Protein AF-A0A3S4TNE1-F1 (afdb_monomer_lite)

Radius of gyration: 17.46 Å; chains: 1; bounding box: 44×31×52 Å

Organism: NCBI:txid2485123

pLDDT: mean 87.99, std 10.16, range [47.75, 98.38]

Sequence (178 aa):
MDLFHLFAGNEAMSATIAIMAFYAVATVTFGVFYMCGFLKDFQVLPTNAQKVGRIFAIIAGFTLFFSGMGKVIGLAPMEANFTQYNLLYLFKYTGVMEASIGLLVVYRHTYKLGVLFAIALCGGAIATHLPTTADGFAWAIPSGSVMAMLWISVFLYTPETFPKWLTENKWAKRITDF

Structure (mmCIF, N/CA/C/O backbone):
data_AF-A0A3S4TNE1-F1
#
_entry.id   AF-A0A3S4TNE1-F1
#
loop_
_atom_site.group_PDB
_atom_site.id
_atom_site.type_symbol
_atom_site.label_atom_id
_atom_site.label_alt_id
_atom_site.label_comp_id
_atom_site.label_asym_id
_atom_site.label_entity_id
_atom_site.label_seq_id
_atom_site.pdbx_PDB_ins_code
_atom_site.Cartn_x
_atom_site.Cartn_y
_atom_site.Cartn_z
_atom_site.occupancy
_atom_site.B_iso_or_equiv
_atom_site.auth_seq_id
_atom_site.auth_comp_id
_atom_site.auth_asym_id
_atom_site.auth_atom_id
_atom_site.pdbx_PDB_model_num
ATOM 1 N N . MET A 1 1 ? 7.079 18.794 -18.205 1.00 47.75 1 MET A N 1
ATOM 2 C CA . MET A 1 1 ? 8.326 18.387 -17.526 1.00 47.75 1 MET A CA 1
ATOM 3 C C . MET A 1 1 ? 8.031 17.091 -16.816 1.00 47.75 1 MET A C 1
ATOM 5 O O . MET A 1 1 ? 7.090 17.071 -16.033 1.00 47.75 1 MET A O 1
ATOM 9 N N . ASP A 1 2 ? 8.758 16.027 -17.141 1.00 61.59 2 ASP A N 1
ATOM 10 C CA . ASP A 1 2 ? 8.615 14.770 -16.418 1.00 61.59 2 ASP A CA 1
ATOM 11 C C . ASP A 1 2 ? 9.285 14.914 -15.042 1.00 61.59 2 ASP A C 1
ATOM 13 O O . ASP A 1 2 ? 10.455 15.296 -14.957 1.00 61.59 2 ASP A O 1
ATOM 17 N N . LEU A 1 3 ? 8.536 14.671 -13.966 1.00 58.16 3 LEU A N 1
ATOM 18 C CA . LEU A 1 3 ? 9.003 14.813 -12.581 1.00 58.16 3 LEU A CA 1
ATOM 19 C C . LEU A 1 3 ? 10.203 13.890 -12.305 1.00 58.16 3 LEU A C 1
ATOM 21 O O . LEU A 1 3 ? 11.066 14.209 -11.491 1.00 58.16 3 LEU A O 1
ATOM 25 N N . PHE A 1 4 ? 10.297 12.797 -13.064 1.00 57.91 4 PHE A N 1
ATOM 26 C CA . PHE A 1 4 ? 11.402 11.844 -13.047 1.00 57.91 4 PHE A CA 1
ATOM 27 C C . PHE A 1 4 ? 12.708 12.402 -13.639 1.00 57.91 4 PHE A C 1
ATOM 29 O O . PHE A 1 4 ? 13.795 12.015 -13.211 1.00 57.91 4 PHE A O 1
ATOM 36 N N . HIS A 1 5 ? 12.642 13.354 -14.575 1.00 63.31 5 HIS A N 1
ATOM 37 C CA . HIS A 1 5 ? 13.835 13.962 -15.178 1.00 63.31 5 HIS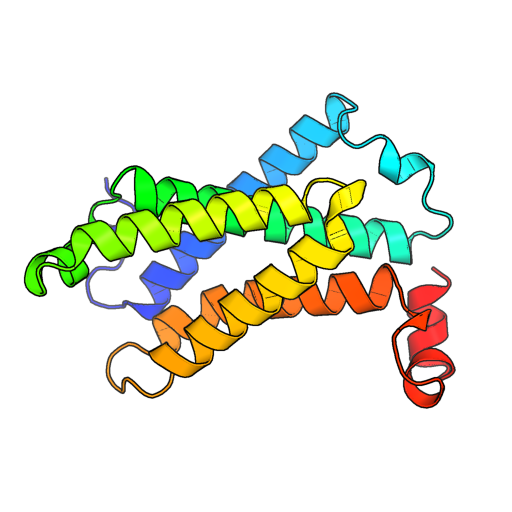 A CA 1
ATOM 38 C C . HIS A 1 5 ? 14.487 15.038 -14.302 1.00 63.31 5 HIS A C 1
ATOM 40 O O . HIS A 1 5 ? 15.668 15.324 -14.484 1.00 63.31 5 HIS A O 1
ATOM 46 N N . LEU A 1 6 ? 13.764 15.595 -13.322 1.00 59.44 6 LEU A N 1
ATOM 47 C CA . LEU A 1 6 ? 14.324 16.540 -12.343 1.00 59.44 6 LEU A CA 1
ATOM 48 C C . LEU A 1 6 ? 15.393 15.901 -11.438 1.00 59.44 6 LEU A C 1
ATOM 50 O O . LEU A 1 6 ? 16.185 16.619 -10.834 1.00 59.44 6 LEU A O 1
ATOM 54 N N . PHE A 1 7 ? 15.432 14.567 -11.366 1.00 64.25 7 PHE A N 1
ATOM 55 C CA . PHE A 1 7 ? 16.291 13.802 -10.458 1.00 64.25 7 PHE A CA 1
ATOM 56 C C . PHE A 1 7 ? 17.105 12.717 -11.169 1.00 64.25 7 PHE A C 1
ATOM 58 O O . PHE A 1 7 ? 17.515 11.731 -10.550 1.00 64.25 7 PHE A O 1
ATOM 65 N N . ALA A 1 8 ? 17.340 12.887 -12.473 1.00 61.09 8 ALA A N 1
ATOM 66 C CA . ALA A 1 8 ? 18.165 11.975 -13.254 1.00 61.09 8 ALA A CA 1
ATOM 67 C C . ALA A 1 8 ? 19.541 11.777 -12.579 1.00 61.09 8 ALA A C 1
ATOM 69 O O . ALA A 1 8 ? 20.244 12.745 -12.296 1.00 61.09 8 ALA A O 1
ATOM 70 N N . GLY A 1 9 ? 19.899 10.521 -12.289 1.00 71.50 9 GLY A N 1
ATOM 71 C CA . GLY A 1 9 ? 21.141 10.147 -11.595 1.00 71.50 9 GLY A CA 1
ATOM 72 C C . GLY A 1 9 ? 21.005 9.846 -10.095 1.00 71.50 9 GLY A C 1
ATOM 73 O O . GLY A 1 9 ? 21.986 9.427 -9.487 1.00 71.50 9 GLY A O 1
ATOM 74 N N . ASN A 1 10 ? 19.820 10.011 -9.489 1.00 81.75 10 ASN A N 1
ATOM 75 C CA . ASN A 1 10 ? 19.545 9.561 -8.117 1.00 81.75 10 ASN A CA 1
ATOM 76 C C . ASN A 1 10 ? 18.260 8.720 -8.061 1.00 81.75 10 ASN A C 1
ATOM 78 O O . ASN A 1 10 ? 17.161 9.229 -7.816 1.00 81.75 10 ASN A O 1
ATOM 82 N N . GLU A 1 11 ? 18.409 7.414 -8.288 1.00 76.25 11 GLU A N 1
ATOM 83 C CA . GLU A 1 11 ? 17.287 6.470 -8.352 1.00 76.25 11 GLU A CA 1
ATOM 84 C C . GLU A 1 11 ? 16.481 6.417 -7.054 1.00 76.25 11 GLU A C 1
ATOM 86 O O . GLU A 1 11 ? 15.252 6.369 -7.087 1.00 76.25 11 GLU A O 1
ATOM 91 N N . ALA A 1 12 ? 17.151 6.513 -5.903 1.00 77.00 12 ALA A N 1
ATOM 92 C CA . ALA A 1 12 ? 16.492 6.498 -4.602 1.00 77.00 12 ALA A CA 1
ATOM 93 C C . ALA A 1 12 ? 15.564 7.703 -4.414 1.00 77.00 12 ALA A C 1
ATOM 95 O O . ALA A 1 12 ? 14.428 7.551 -3.957 1.00 77.00 12 ALA A O 1
ATOM 96 N N . MET A 1 13 ? 16.013 8.899 -4.798 1.00 81.50 13 MET A N 1
ATOM 97 C CA . MET A 1 13 ? 15.188 10.105 -4.732 1.00 81.50 13 MET A CA 1
ATOM 98 C C . MET A 1 13 ? 14.028 10.044 -5.731 1.00 81.50 13 MET A C 1
ATOM 100 O O . MET A 1 13 ? 12.895 10.351 -5.365 1.00 81.50 13 MET A O 1
ATOM 104 N N . SER A 1 14 ? 14.284 9.579 -6.954 1.00 81.12 14 SER A N 1
ATOM 105 C CA . SER A 1 14 ? 13.260 9.380 -7.984 1.00 81.12 14 SER A CA 1
ATOM 106 C C . SER A 1 14 ? 12.151 8.421 -7.519 1.00 81.12 14 SER A C 1
ATOM 108 O O . SER A 1 14 ? 10.966 8.764 -7.542 1.00 81.12 14 SER A O 1
ATOM 110 N N . ALA A 1 15 ? 12.531 7.258 -6.980 1.00 78.94 15 ALA A N 1
ATOM 111 C CA . ALA A 1 15 ? 11.599 6.275 -6.433 1.00 78.94 15 ALA A CA 1
ATOM 112 C C . ALA A 1 15 ? 10.838 6.808 -5.207 1.00 78.94 15 ALA A C 1
ATOM 114 O O . ALA A 1 15 ? 9.629 6.595 -5.082 1.00 78.94 15 ALA A O 1
ATOM 115 N N . THR A 1 16 ? 11.518 7.555 -4.330 1.00 83.75 16 THR A N 1
ATOM 116 C CA . THR A 1 16 ? 10.894 8.204 -3.165 1.00 83.75 16 THR A CA 1
ATOM 117 C C . THR A 1 16 ? 9.832 9.215 -3.597 1.00 83.75 16 THR A C 1
ATOM 119 O O . THR A 1 16 ? 8.739 9.266 -3.040 1.00 83.75 16 THR A O 1
ATOM 122 N N . ILE A 1 17 ? 10.110 10.011 -4.622 1.00 85.75 17 ILE A N 1
ATOM 123 C CA . ILE A 1 17 ? 9.166 11.016 -5.115 1.00 85.75 17 ILE A CA 1
ATOM 124 C C . ILE A 1 17 ? 7.969 10.356 -5.796 1.00 85.75 17 ILE A C 1
ATOM 126 O O . ILE A 1 17 ? 6.834 10.779 -5.575 1.00 85.75 17 ILE A O 1
ATOM 130 N N . ALA A 1 18 ? 8.198 9.280 -6.550 1.00 84.44 18 ALA A N 1
ATOM 131 C CA . ALA A 1 18 ? 7.120 8.496 -7.140 1.00 84.44 18 ALA A CA 1
ATOM 132 C C . ALA A 1 18 ? 6.170 7.939 -6.071 1.00 84.44 18 ALA A C 1
ATOM 134 O O . ALA A 1 18 ? 4.954 8.103 -6.183 1.00 84.44 18 ALA A O 1
ATOM 135 N N . ILE A 1 19 ? 6.704 7.338 -5.000 1.00 85.94 19 ILE A N 1
ATOM 136 C CA . ILE A 1 19 ? 5.857 6.805 -3.924 1.00 85.94 19 ILE A CA 1
ATOM 137 C C . ILE A 1 19 ? 5.138 7.916 -3.155 1.00 85.94 19 ILE A C 1
ATOM 139 O O . ILE A 1 19 ? 3.966 7.756 -2.822 1.00 85.94 19 ILE A O 1
ATOM 143 N N . MET A 1 20 ? 5.776 9.072 -2.947 1.00 89.94 20 MET A N 1
ATOM 144 C CA . MET A 1 20 ? 5.117 10.243 -2.358 1.00 89.94 20 MET A CA 1
ATOM 145 C C . MET A 1 20 ? 3.961 10.747 -3.229 1.00 89.94 20 MET A C 1
ATOM 147 O O . MET A 1 20 ? 2.897 11.072 -2.700 1.00 89.94 20 MET A O 1
ATOM 151 N N . ALA A 1 21 ? 4.126 10.759 -4.555 1.00 89.31 21 ALA A N 1
ATOM 152 C CA . ALA A 1 21 ? 3.048 11.097 -5.478 1.00 89.31 21 ALA A CA 1
ATOM 153 C C . ALA A 1 21 ? 1.891 10.092 -5.371 1.00 89.31 21 ALA A C 1
ATOM 155 O O . ALA A 1 21 ? 0.733 10.502 -5.264 1.00 89.31 21 ALA A O 1
ATOM 156 N N . PHE A 1 22 ? 2.182 8.788 -5.305 1.00 89.69 22 PHE A N 1
ATOM 157 C CA . PHE A 1 22 ? 1.146 7.778 -5.084 1.00 89.69 22 PHE A CA 1
ATOM 158 C C . PHE A 1 22 ? 0.452 7.938 -3.728 1.00 89.69 22 PHE A C 1
ATOM 160 O O . PHE A 1 22 ? -0.772 7.847 -3.682 1.00 89.69 22 PHE A O 1
ATOM 167 N N . TYR A 1 23 ? 1.174 8.248 -2.646 1.00 93.19 23 TYR A N 1
ATOM 168 C CA . TYR A 1 23 ? 0.562 8.528 -1.343 1.00 93.19 23 TYR A CA 1
ATOM 169 C C . TYR A 1 23 ? -0.337 9.761 -1.365 1.00 93.19 23 TYR A C 1
ATOM 171 O O . TYR A 1 23 ? -1.425 9.733 -0.783 1.00 93.19 23 TYR A O 1
ATOM 179 N N . ALA A 1 24 ? 0.077 10.825 -2.050 1.00 93.81 24 ALA A N 1
ATOM 180 C CA . ALA A 1 24 ? -0.740 12.020 -2.207 1.00 93.81 24 ALA A CA 1
ATOM 181 C C . ALA A 1 24 ? -2.044 11.695 -2.952 1.00 93.81 24 ALA A C 1
ATOM 183 O O . ALA A 1 24 ? -3.132 11.991 -2.453 1.00 93.81 24 ALA A O 1
ATOM 184 N N . VAL A 1 25 ? -1.951 11.002 -4.092 1.00 93.50 25 VAL A N 1
ATOM 185 C CA . VAL A 1 25 ? -3.124 10.575 -4.874 1.00 93.50 25 VAL A CA 1
ATOM 186 C C . VAL A 1 25 ? -4.009 9.616 -4.070 1.00 93.50 25 VAL A C 1
ATOM 188 O O . VAL A 1 25 ? -5.229 9.785 -4.052 1.00 93.50 25 VAL A O 1
ATOM 191 N N . ALA A 1 26 ? -3.425 8.657 -3.349 1.00 94.50 26 ALA A N 1
ATOM 192 C CA . ALA A 1 26 ? -4.146 7.728 -2.481 1.00 94.50 26 ALA A CA 1
ATOM 193 C C . ALA A 1 26 ? -4.903 8.452 -1.358 1.00 94.50 26 ALA A C 1
ATOM 195 O O . ALA A 1 26 ? -6.059 8.131 -1.089 1.00 94.50 26 ALA A O 1
ATOM 196 N N . THR A 1 27 ? -4.286 9.464 -0.746 1.00 94.25 27 THR A N 1
ATOM 197 C CA . THR A 1 27 ? -4.892 10.265 0.330 1.00 94.25 27 THR A CA 1
ATOM 198 C C . THR A 1 27 ? -6.057 11.106 -0.188 1.00 94.25 27 THR A C 1
ATOM 200 O O . THR A 1 27 ? -7.129 11.120 0.419 1.00 94.25 27 THR A O 1
ATOM 203 N N . VAL A 1 28 ? -5.884 11.763 -1.339 1.00 95.88 28 VAL A N 1
ATOM 204 C CA . VAL A 1 28 ? -6.961 12.523 -1.994 1.00 95.88 28 VAL A CA 1
ATOM 205 C C . VAL A 1 28 ? -8.109 11.593 -2.385 1.00 95.88 28 VAL A C 1
ATOM 207 O O . VAL A 1 28 ? -9.267 11.890 -2.093 1.00 95.88 28 VAL A O 1
ATOM 210 N N . THR A 1 29 ? -7.798 10.437 -2.977 1.00 94.62 29 THR A N 1
ATOM 211 C CA . THR A 1 29 ? -8.794 9.429 -3.371 1.00 94.62 29 THR A CA 1
ATOM 212 C C . THR A 1 29 ? -9.566 8.915 -2.159 1.00 94.62 29 THR A C 1
ATOM 214 O O . THR A 1 29 ? -10.794 8.865 -2.195 1.00 94.62 29 THR A O 1
ATOM 217 N N . PHE A 1 30 ? -8.873 8.611 -1.057 1.00 93.81 30 PHE A N 1
ATOM 218 C CA . PHE A 1 30 ? -9.503 8.271 0.217 1.00 93.81 30 PHE A CA 1
ATOM 219 C C . PHE A 1 30 ? -10.466 9.371 0.682 1.00 93.81 30 PHE A C 1
ATOM 221 O O . PHE A 1 30 ? -11.617 9.065 0.991 1.00 93.81 30 PHE A O 1
ATOM 228 N N . GLY A 1 31 ? -10.037 10.637 0.679 1.00 92.69 31 GLY A N 1
ATOM 229 C CA . GLY A 1 31 ? -10.879 11.771 1.069 1.00 92.69 31 GLY A CA 1
ATOM 230 C C . GLY A 1 31 ? -12.145 11.889 0.217 1.00 92.69 31 GLY A C 1
ATOM 231 O O . GLY A 1 31 ? -13.240 12.032 0.759 1.00 92.69 31 GLY A O 1
ATOM 232 N N . VAL A 1 32 ? -12.022 11.746 -1.105 1.00 94.88 32 VAL A N 1
ATOM 233 C CA . VAL A 1 32 ? -13.169 11.744 -2.031 1.00 94.88 32 VAL A CA 1
ATOM 234 C C . VAL A 1 32 ? -14.111 10.577 -1.733 1.00 94.88 32 VAL A C 1
ATOM 236 O O . VAL A 1 32 ? -15.312 10.779 -1.574 1.00 94.88 32 VAL A O 1
ATOM 239 N N . PHE A 1 33 ? -13.582 9.362 -1.589 1.00 93.75 33 PHE A N 1
ATOM 240 C CA . PHE A 1 33 ? -14.389 8.169 -1.320 1.00 93.75 33 PHE A CA 1
ATOM 241 C C . PHE A 1 33 ? -15.099 8.254 0.035 1.00 93.75 33 PHE A C 1
ATOM 243 O O . PHE A 1 33 ? -16.247 7.818 0.165 1.00 93.75 33 PHE A O 1
ATOM 250 N N . TYR A 1 34 ? -14.434 8.844 1.028 1.00 91.94 34 TYR A N 1
ATOM 251 C CA . TYR A 1 34 ? -15.006 9.126 2.335 1.00 91.94 34 TYR A CA 1
ATOM 252 C C . TYR A 1 34 ? -16.164 10.129 2.232 1.00 91.94 34 TYR A C 1
ATOM 254 O O . TYR A 1 34 ? -17.265 9.825 2.691 1.00 91.94 34 TYR A O 1
ATOM 262 N N . MET A 1 35 ? -15.961 11.272 1.563 1.00 92.94 35 MET A N 1
ATOM 263 C CA . MET A 1 35 ? -17.005 12.291 1.361 1.00 92.94 35 MET A CA 1
ATOM 264 C C . MET A 1 35 ? -18.209 11.759 0.571 1.00 92.94 35 MET A C 1
ATOM 266 O O . MET A 1 35 ? -19.348 12.098 0.879 1.00 92.94 35 MET A O 1
ATOM 270 N N . CYS A 1 36 ? -17.976 10.886 -0.409 1.00 94.25 36 CYS A N 1
ATOM 271 C CA . CYS A 1 36 ? -19.035 10.244 -1.188 1.00 94.25 36 CYS A CA 1
ATOM 272 C C . CYS A 1 36 ? -19.745 9.095 -0.444 1.00 94.25 36 CYS A C 1
ATOM 274 O O . CYS A 1 36 ? -20.677 8.500 -0.984 1.00 94.25 36 CYS A O 1
ATOM 276 N N . GLY A 1 37 ? -19.321 8.746 0.775 1.00 90.12 37 GLY A N 1
ATOM 277 C CA . GLY A 1 37 ? -19.948 7.684 1.561 1.00 90.12 37 GLY A CA 1
ATOM 278 C C . GLY A 1 37 ? -19.698 6.272 1.020 1.00 90.12 37 GLY A C 1
ATOM 279 O O . GLY A 1 37 ? -20.483 5.367 1.307 1.00 90.12 37 GLY A O 1
ATOM 280 N N . PHE A 1 38 ? -18.619 6.052 0.262 1.00 89.19 38 PHE A N 1
ATOM 281 C CA . PHE A 1 38 ? -18.193 4.701 -0.133 1.00 89.19 38 PHE A CA 1
ATOM 282 C C . PHE A 1 38 ? -17.551 3.932 1.030 1.00 89.19 38 PHE A C 1
ATOM 284 O O . PHE A 1 38 ? -17.515 2.704 1.016 1.00 89.19 38 PHE A O 1
ATOM 291 N N . LEU A 1 39 ? -17.097 4.646 2.063 1.00 90.38 39 LEU A N 1
ATOM 292 C CA . LEU A 1 39 ? -16.402 4.103 3.232 1.00 90.38 39 LEU A CA 1
ATOM 293 C C . LEU A 1 39 ? -17.300 4.106 4.485 1.00 90.38 39 LEU A C 1
ATOM 295 O O . LEU A 1 39 ? -16.915 4.551 5.564 1.00 90.38 39 LEU A O 1
ATOM 299 N N . LYS A 1 40 ? -18.547 3.629 4.346 1.00 88.56 40 LYS A N 1
ATOM 300 C CA . LYS A 1 40 ? -19.511 3.530 5.467 1.00 8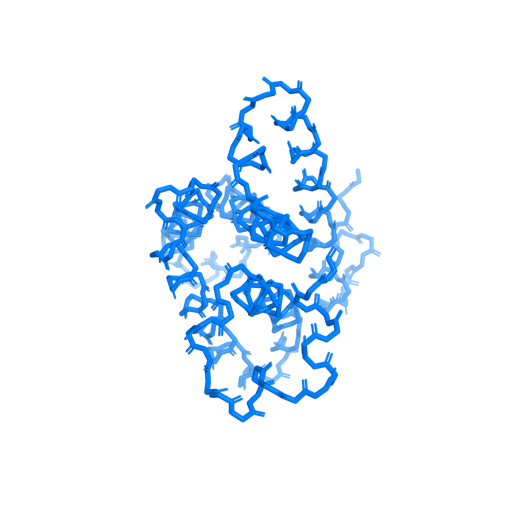8.56 40 LYS A CA 1
ATOM 301 C C . LYS A 1 40 ? -19.068 2.561 6.563 1.00 88.56 40 LYS A C 1
ATOM 303 O O . LYS A 1 40 ? -19.568 2.636 7.681 1.00 88.56 40 LYS A O 1
ATOM 308 N N . ASP A 1 41 ? -18.124 1.669 6.268 1.00 88.50 41 ASP A N 1
ATOM 309 C CA . ASP A 1 41 ? -17.541 0.750 7.244 1.00 88.50 41 ASP A CA 1
ATOM 310 C C . ASP A 1 41 ? -16.888 1.479 8.425 1.00 88.50 41 ASP A C 1
ATOM 312 O O . ASP A 1 41 ? -16.929 0.959 9.536 1.00 88.50 41 ASP A O 1
ATOM 316 N N . PHE A 1 42 ? -16.405 2.711 8.235 1.00 88.12 42 PHE A N 1
ATOM 317 C CA . PHE A 1 42 ? -15.857 3.544 9.312 1.00 88.12 42 PHE A CA 1
ATOM 318 C C . PHE A 1 42 ? -16.831 3.837 10.451 1.00 88.12 42 PHE A C 1
ATOM 320 O O . PHE A 1 42 ? -16.402 3.990 11.595 1.00 88.12 42 PHE A O 1
ATOM 327 N N . GLN A 1 43 ? -18.129 3.921 10.152 1.00 87.25 43 GLN A N 1
ATOM 328 C CA . GLN A 1 43 ? -19.158 4.204 11.155 1.00 87.25 43 GLN A CA 1
ATOM 329 C C . GLN A 1 43 ? -19.423 3.000 12.064 1.00 87.25 43 GLN A C 1
ATOM 331 O O . GLN A 1 43 ? -19.946 3.164 13.160 1.00 87.25 43 GLN A O 1
ATOM 336 N N . VAL A 1 44 ? -19.057 1.798 11.610 1.00 91.69 44 VAL A N 1
ATOM 337 C CA . VAL A 1 44 ? -19.294 0.537 12.324 1.00 91.69 44 VAL A CA 1
ATOM 338 C C . VAL A 1 44 ? -18.105 0.165 13.220 1.00 91.69 44 VAL A C 1
ATOM 340 O O . VAL A 1 44 ? -18.231 -0.708 14.073 1.00 91.69 44 VAL A O 1
ATOM 343 N N . LEU A 1 45 ? -16.948 0.817 13.052 1.00 92.38 45 LEU A N 1
ATOM 344 C CA . LEU A 1 45 ? -15.746 0.502 13.824 1.00 92.38 45 LEU A CA 1
ATOM 345 C C . LEU A 1 45 ? -15.846 1.049 15.262 1.00 92.38 45 LEU A C 1
ATOM 347 O O . LEU A 1 45 ? -16.000 2.265 15.426 1.00 92.38 45 LEU A O 1
ATOM 351 N N . PRO A 1 46 ? -15.735 0.190 16.297 1.00 90.62 46 PRO A N 1
ATOM 352 C CA . PRO A 1 46 ? -15.943 0.571 17.694 1.00 90.62 46 PRO A CA 1
ATOM 353 C C . PRO A 1 46 ? -14.906 1.548 18.260 1.00 90.62 46 PRO A C 1
ATOM 355 O O . PRO A 1 46 ? -15.276 2.383 19.081 1.00 90.62 46 PRO A O 1
ATOM 358 N N . THR A 1 47 ? -13.634 1.472 17.851 1.00 93.19 47 THR A N 1
ATOM 359 C CA . THR A 1 47 ? -12.549 2.295 18.429 1.00 93.19 47 THR A CA 1
ATOM 360 C C . THR A 1 47 ? -11.912 3.228 17.401 1.00 93.19 47 THR A C 1
ATOM 362 O O . THR A 1 47 ? -11.979 2.980 16.189 1.00 93.19 47 THR A O 1
ATOM 365 N N . ASN A 1 48 ? -11.281 4.320 17.853 1.00 92.56 48 ASN A N 1
ATOM 366 C CA . ASN A 1 48 ? -10.569 5.211 16.935 1.00 92.56 48 ASN A CA 1
ATOM 367 C C . ASN A 1 48 ? -9.281 4.558 16.437 1.00 92.56 48 ASN A C 1
ATOM 369 O O . ASN A 1 48 ? -8.945 4.736 15.267 1.00 92.56 48 ASN A O 1
ATOM 373 N N . ALA A 1 49 ? -8.630 3.730 17.258 1.00 92.88 49 ALA A N 1
ATOM 374 C CA . ALA A 1 49 ? -7.530 2.875 16.821 1.00 92.88 49 ALA A CA 1
ATOM 375 C C . ALA A 1 49 ? -7.902 2.050 15.576 1.00 92.88 49 ALA A C 1
ATOM 377 O O . ALA A 1 49 ? -7.214 2.133 14.557 1.00 92.88 49 ALA A O 1
ATOM 378 N N . GLN A 1 50 ? -9.037 1.344 15.593 1.00 93.81 50 GLN A N 1
ATOM 379 C CA . GLN A 1 50 ? -9.481 0.565 14.433 1.00 93.81 50 GLN A CA 1
ATOM 380 C C . GLN A 1 50 ? -9.770 1.443 13.214 1.00 93.81 50 GLN A C 1
ATOM 382 O O . GLN A 1 50 ? -9.424 1.064 12.093 1.00 93.81 50 GLN A O 1
ATOM 387 N N . LYS A 1 51 ? -10.347 2.637 13.403 1.00 94.56 51 LYS A N 1
ATOM 388 C CA . LYS A 1 51 ? -10.534 3.601 12.305 1.00 94.56 51 LYS A CA 1
ATOM 389 C C . LYS A 1 51 ? -9.194 4.008 11.708 1.00 94.56 51 LYS A C 1
ATOM 391 O O . LYS A 1 51 ? -9.029 3.915 10.498 1.00 94.56 51 LYS A O 1
ATOM 396 N N . VAL A 1 52 ? -8.221 4.390 12.532 1.00 94.88 52 VAL A N 1
ATOM 397 C CA . VAL A 1 52 ? -6.871 4.756 12.079 1.00 94.88 52 VAL A CA 1
ATOM 398 C C . VAL A 1 52 ? -6.213 3.588 11.343 1.00 94.88 52 VAL A C 1
ATOM 400 O O . VAL A 1 52 ? -5.724 3.768 10.227 1.00 94.88 52 VAL A O 1
ATOM 403 N N . GLY A 1 53 ? -6.284 2.374 11.895 1.00 95.38 53 GLY A N 1
ATOM 404 C CA . GLY A 1 53 ? -5.809 1.162 11.229 1.00 95.38 53 GLY A CA 1
ATOM 405 C C . GLY A 1 53 ? -6.455 0.961 9.859 1.00 95.38 53 GLY A C 1
ATOM 406 O O . GLY A 1 53 ? -5.769 0.647 8.882 1.00 95.38 53 GLY A O 1
ATOM 407 N N . ARG A 1 54 ? -7.760 1.220 9.742 1.00 95.50 54 ARG A N 1
ATOM 408 C CA . ARG A 1 54 ? -8.482 1.147 8.470 1.00 95.50 54 ARG A CA 1
ATOM 409 C C . ARG A 1 54 ? -8.032 2.213 7.467 1.00 95.50 54 ARG A C 1
ATOM 411 O O . ARG A 1 54 ? -7.887 1.886 6.290 1.00 95.50 54 ARG A O 1
ATOM 418 N N . ILE A 1 55 ? -7.762 3.443 7.914 1.00 95.75 55 ILE A N 1
ATOM 419 C CA . ILE A 1 55 ? -7.211 4.521 7.068 1.00 95.75 55 ILE A CA 1
ATOM 420 C C . ILE A 1 55 ? -5.868 4.089 6.484 1.00 95.75 55 ILE A C 1
ATOM 422 O O . ILE A 1 55 ? -5.692 4.147 5.269 1.00 95.75 55 ILE A O 1
ATOM 426 N N . PHE A 1 56 ? -4.950 3.595 7.322 1.00 96.62 56 PHE A N 1
ATOM 427 C CA . PHE A 1 56 ? -3.638 3.130 6.865 1.00 96.62 56 PHE A CA 1
ATOM 428 C C . PHE A 1 56 ? -3.750 2.050 5.790 1.00 96.62 56 PHE A C 1
ATOM 430 O O . PHE A 1 56 ? -3.057 2.126 4.776 1.00 96.62 56 PHE A O 1
ATOM 437 N N . ALA A 1 57 ? -4.658 1.088 5.966 1.00 96.50 57 ALA A N 1
ATOM 438 C CA . ALA A 1 57 ? -4.907 0.071 4.952 1.00 96.50 57 ALA A CA 1
ATOM 439 C C . ALA A 1 57 ? -5.452 0.637 3.651 1.00 96.50 57 ALA A C 1
ATOM 441 O O . ALA A 1 57 ? -4.988 0.240 2.590 1.00 96.50 57 ALA A O 1
ATOM 442 N N . ILE A 1 58 ? -6.427 1.542 3.707 1.00 96.31 58 ILE A N 1
ATOM 443 C CA . ILE A 1 58 ? -7.019 2.098 2.488 1.00 96.31 58 ILE A CA 1
ATOM 444 C C . ILE A 1 58 ? -5.993 2.934 1.727 1.00 96.31 58 ILE A C 1
ATOM 446 O O . ILE A 1 58 ? -5.894 2.791 0.511 1.00 96.31 58 ILE A O 1
ATOM 450 N N . ILE A 1 59 ? -5.189 3.744 2.423 1.00 96.62 59 ILE A N 1
ATOM 451 C CA . ILE A 1 59 ? -4.110 4.502 1.780 1.00 96.62 59 ILE A CA 1
ATOM 452 C C . ILE A 1 59 ? -3.093 3.535 1.163 1.00 96.62 59 ILE A C 1
ATOM 454 O O . ILE A 1 59 ? -2.783 3.672 -0.014 1.00 96.62 59 ILE A O 1
ATOM 458 N N . ALA A 1 60 ? -2.630 2.518 1.898 1.00 97.12 60 ALA A N 1
ATOM 459 C CA . ALA A 1 60 ? -1.708 1.513 1.360 1.00 97.12 60 ALA A CA 1
ATOM 460 C C . ALA A 1 60 ? -2.300 0.756 0.154 1.00 97.12 60 ALA A C 1
ATOM 462 O O . ALA A 1 60 ? -1.617 0.551 -0.848 1.00 97.12 60 ALA A O 1
ATOM 463 N N . GLY A 1 61 ? -3.580 0.383 0.222 1.00 97.62 61 GLY A N 1
ATOM 464 C CA . GLY A 1 61 ? -4.302 -0.299 -0.848 1.00 97.62 61 GLY A CA 1
ATOM 465 C C . GLY A 1 61 ? -4.451 0.564 -2.099 1.00 97.62 61 GLY A C 1
ATOM 466 O O . GLY A 1 61 ? -4.188 0.085 -3.199 1.00 97.62 61 GLY A O 1
ATOM 467 N N . PHE A 1 62 ? -4.785 1.850 -1.952 1.00 97.56 62 PHE A N 1
ATOM 468 C CA . PHE A 1 62 ? -4.800 2.783 -3.079 1.00 97.56 62 PHE A CA 1
ATOM 469 C C . PHE A 1 62 ? -3.400 3.051 -3.633 1.00 97.56 62 PHE A C 1
ATOM 471 O O . PHE A 1 62 ? -3.245 3.118 -4.848 1.00 97.56 62 PHE A O 1
ATOM 478 N N . THR A 1 63 ? -2.371 3.143 -2.789 1.00 96.50 63 THR A N 1
ATOM 479 C CA . THR A 1 63 ? -0.980 3.260 -3.250 1.00 96.50 63 THR A CA 1
ATOM 480 C C . THR A 1 63 ? -0.582 2.064 -4.115 1.00 96.50 63 THR A C 1
ATOM 482 O O . THR A 1 63 ? -0.049 2.260 -5.206 1.00 96.50 63 THR A O 1
ATOM 485 N N . LEU A 1 64 ? -0.893 0.835 -3.682 1.00 96.75 64 LEU A N 1
ATOM 486 C CA . LEU A 1 64 ? -0.681 -0.374 -4.489 1.00 96.75 64 LEU A CA 1
ATOM 487 C C . LEU A 1 64 ? -1.507 -0.347 -5.776 1.00 96.75 64 LEU A C 1
ATOM 489 O O . LEU A 1 64 ? -0.991 -0.683 -6.839 1.00 96.75 64 LEU A O 1
ATOM 493 N N . PHE A 1 65 ? -2.761 0.104 -5.696 1.00 97.31 65 PHE A N 1
ATOM 494 C CA . PHE A 1 65 ? -3.630 0.233 -6.858 1.00 97.31 65 PHE A CA 1
ATOM 495 C C . PHE A 1 65 ? -3.039 1.162 -7.920 1.00 97.31 65 PHE A C 1
ATOM 497 O O . PHE A 1 65 ? -2.866 0.755 -9.068 1.00 97.31 65 PHE A O 1
ATOM 504 N N . PHE A 1 66 ? -2.675 2.387 -7.543 1.00 95.38 66 PHE A N 1
ATOM 505 C CA . PHE A 1 66 ? -2.118 3.365 -8.475 1.00 95.38 66 PHE A CA 1
ATOM 506 C C . PHE A 1 66 ? -0.722 2.979 -8.975 1.00 95.38 66 PHE A C 1
ATOM 508 O O . PHE A 1 66 ? -0.445 3.168 -10.160 1.00 95.38 66 PHE A O 1
ATOM 515 N N . SER A 1 67 ? 0.118 2.374 -8.126 1.00 93.00 67 SER A N 1
ATOM 516 C CA . SER A 1 67 ? 1.390 1.773 -8.552 1.00 93.00 67 SER A CA 1
ATOM 517 C C . SER A 1 67 ? 1.159 0.719 -9.637 1.00 93.00 67 SER A C 1
ATOM 519 O O . SER A 1 67 ? 1.744 0.812 -10.717 1.00 93.00 67 SER A O 1
ATOM 521 N N . GLY A 1 68 ? 0.260 -0.239 -9.390 1.00 94.56 68 GLY A N 1
ATOM 522 C CA . GLY A 1 68 ? -0.061 -1.305 -10.333 1.00 94.56 68 GLY A CA 1
ATOM 523 C C . GLY A 1 68 ? -0.614 -0.770 -11.653 1.00 94.56 68 GLY A C 1
ATOM 524 O O . GLY A 1 68 ? -0.144 -1.154 -12.724 1.00 94.56 68 GLY A O 1
ATOM 525 N N . MET A 1 69 ? -1.537 0.195 -11.594 1.00 94.81 69 MET A N 1
ATOM 526 C CA . MET A 1 69 ? -2.068 0.875 -12.783 1.00 94.81 69 MET A CA 1
ATOM 527 C C . MET A 1 69 ? -0.970 1.587 -13.585 1.00 94.81 69 MET A C 1
ATOM 529 O O . MET A 1 69 ? -0.970 1.507 -14.813 1.00 94.81 69 MET A O 1
ATOM 533 N N . GLY A 1 70 ? -0.000 2.220 -12.917 1.00 90.94 70 GLY A N 1
ATOM 534 C CA . GLY A 1 70 ? 1.162 2.827 -13.571 1.00 90.94 70 GLY A CA 1
ATOM 535 C C . GLY A 1 70 ? 2.000 1.816 -14.362 1.00 90.94 70 GLY A C 1
ATOM 536 O O . GLY A 1 70 ? 2.424 2.112 -15.482 1.00 90.94 70 GLY A O 1
ATOM 537 N N . LYS A 1 71 ? 2.171 0.596 -13.831 1.00 90.81 71 LYS A N 1
ATOM 538 C CA . LYS A 1 71 ? 2.857 -0.505 -14.531 1.00 90.81 71 LYS A CA 1
ATOM 539 C C . LYS A 1 71 ? 2.065 -1.019 -15.736 1.00 90.81 71 LYS A C 1
ATOM 541 O O . LYS A 1 71 ? 2.645 -1.305 -16.778 1.00 90.81 71 LYS A O 1
ATOM 546 N N . VAL A 1 72 ? 0.740 -1.118 -15.612 1.00 93.81 72 VAL A N 1
ATOM 547 C CA . VAL A 1 72 ? -0.143 -1.598 -16.692 1.00 93.81 72 VAL A CA 1
ATOM 548 C C . VAL A 1 72 ? -0.187 -0.618 -17.866 1.00 93.81 72 VAL A C 1
ATOM 550 O O . VAL A 1 72 ? -0.147 -1.046 -19.021 1.00 93.81 72 VAL A O 1
ATOM 553 N N . ILE A 1 73 ? -0.257 0.684 -17.571 1.00 92.00 73 ILE A N 1
ATOM 554 C CA . ILE A 1 73 ? -0.288 1.755 -18.580 1.00 92.00 73 ILE A CA 1
ATOM 555 C C . ILE A 1 73 ? 1.080 1.930 -19.249 1.00 92.00 73 ILE A C 1
ATOM 557 O O . ILE A 1 73 ? 1.136 2.357 -20.399 1.00 92.00 73 ILE A O 1
ATOM 561 N N . GLY A 1 74 ? 2.160 1.565 -18.557 1.00 84.62 74 GLY A N 1
ATOM 562 C CA . GLY A 1 74 ? 3.505 1.628 -19.108 1.00 84.62 74 GLY A CA 1
ATOM 563 C C . GLY A 1 74 ? 4.189 2.968 -18.885 1.00 84.62 74 GLY A C 1
ATOM 564 O O . GLY A 1 74 ? 4.686 3.590 -19.820 1.00 84.62 74 GLY A O 1
ATOM 565 N N . LEU A 1 75 ? 4.192 3.463 -17.644 1.00 80.81 75 LEU A N 1
ATOM 566 C CA . LEU A 1 75 ? 4.909 4.700 -17.336 1.00 80.81 75 LEU A CA 1
ATOM 567 C C . LEU A 1 75 ? 6.415 4.538 -17.625 1.00 80.81 75 LEU A C 1
ATOM 569 O O . LEU A 1 75 ? 7.089 3.667 -17.071 1.00 80.81 75 LEU A O 1
ATOM 573 N N . ALA A 1 76 ? 6.924 5.422 -18.488 1.00 64.62 76 ALA A N 1
ATOM 574 C CA . ALA A 1 76 ? 8.226 5.345 -19.153 1.00 64.62 76 ALA A CA 1
ATOM 575 C C . ALA A 1 76 ? 9.451 5.001 -18.274 1.00 64.62 76 ALA A C 1
ATOM 577 O O . ALA A 1 76 ? 10.252 4.173 -18.716 1.00 64.62 76 ALA A O 1
ATOM 578 N N . PRO A 1 77 ? 9.643 5.544 -17.049 1.00 66.75 77 PRO A N 1
ATOM 579 C CA . PRO A 1 77 ? 10.825 5.197 -16.254 1.00 66.75 77 PRO A CA 1
ATOM 580 C C . PRO A 1 77 ? 10.807 3.747 -15.754 1.00 66.75 77 PRO A C 1
ATOM 582 O O . PRO A 1 77 ? 11.865 3.180 -15.500 1.00 66.75 77 PRO A O 1
ATOM 585 N N . MET A 1 78 ? 9.632 3.124 -15.627 1.00 67.50 78 MET A N 1
ATOM 586 C CA . MET A 1 78 ? 9.538 1.745 -15.151 1.00 67.50 78 MET A CA 1
ATOM 587 C C . MET A 1 78 ? 9.650 0.716 -16.283 1.00 67.50 78 MET A C 1
ATOM 589 O O . MET A 1 78 ? 10.142 -0.385 -16.054 1.00 67.50 78 MET A O 1
ATOM 593 N N . GLU A 1 79 ? 9.234 1.056 -17.507 1.00 78.69 79 GLU A N 1
ATOM 594 C CA . GLU A 1 79 ? 9.307 0.131 -18.647 1.00 78.69 79 GLU A CA 1
ATOM 595 C C . GLU A 1 79 ? 10.722 -0.026 -19.214 1.00 78.69 79 GLU A C 1
ATOM 597 O O . GLU A 1 79 ? 11.043 -1.088 -19.755 1.00 78.69 79 GLU A O 1
ATOM 602 N N . ALA A 1 80 ? 11.574 0.999 -19.096 1.00 75.88 80 ALA A N 1
ATOM 603 C CA . ALA A 1 80 ? 12.884 1.031 -19.750 1.00 75.88 80 ALA A CA 1
ATOM 604 C C . ALA A 1 80 ? 13.762 -0.181 -19.383 1.00 75.88 80 ALA A C 1
ATOM 606 O O . ALA A 1 80 ? 14.287 -0.853 -20.272 1.00 75.88 80 ALA A O 1
ATOM 607 N N . ASN A 1 81 ? 13.839 -0.524 -18.094 1.00 72.69 81 ASN A N 1
ATOM 608 C CA . ASN A 1 81 ? 14.641 -1.653 -17.616 1.00 72.69 81 ASN A CA 1
ATOM 609 C C . ASN A 1 81 ? 14.046 -3.002 -18.051 1.00 72.69 81 ASN A C 1
ATOM 611 O O . ASN A 1 81 ? 14.763 -3.879 -18.518 1.00 72.69 81 ASN A O 1
ATOM 615 N N . PHE A 1 82 ? 12.722 -3.172 -17.987 1.00 80.62 82 PHE A N 1
ATOM 616 C CA . PHE A 1 82 ? 12.068 -4.430 -18.380 1.00 80.62 82 PHE A CA 1
ATOM 617 C C . PHE A 1 82 ? 12.060 -4.660 -19.895 1.00 80.62 82 PHE A C 1
ATOM 619 O O . PHE A 1 82 ? 12.046 -5.809 -20.346 1.00 80.62 82 PHE A O 1
ATOM 626 N N . THR A 1 83 ? 12.103 -3.582 -20.679 1.00 83.69 83 THR A N 1
ATOM 627 C CA . THR A 1 83 ? 12.208 -3.642 -22.140 1.00 83.69 83 THR A CA 1
ATOM 628 C C . THR A 1 83 ? 13.569 -4.188 -22.567 1.00 83.69 83 THR A C 1
ATOM 630 O O . THR A 1 83 ? 13.620 -5.048 -23.443 1.00 83.69 83 THR A O 1
ATOM 633 N N . GLN A 1 84 ? 14.658 -3.779 -21.901 1.00 83.38 84 GLN A N 1
ATOM 634 C CA . GLN A 1 84 ? 16.012 -4.279 -22.190 1.00 83.38 84 GLN A CA 1
ATOM 635 C C . GLN A 1 84 ? 16.139 -5.799 -22.011 1.00 83.38 84 GLN A C 1
ATOM 637 O O . GLN A 1 84 ? 16.864 -6.448 -22.761 1.00 83.38 84 GLN A O 1
ATOM 642 N N . TYR A 1 85 ? 15.396 -6.376 -21.064 1.00 83.31 85 TYR A N 1
ATOM 643 C CA . TYR A 1 85 ? 15.397 -7.818 -20.798 1.00 83.31 85 TYR A CA 1
ATOM 644 C C . TYR A 1 85 ? 14.288 -8.595 -21.526 1.00 83.31 85 TYR A C 1
ATOM 646 O O . TYR A 1 85 ? 14.161 -9.800 -21.320 1.00 83.31 85 TYR A O 1
ATOM 654 N N . ASN A 1 86 ? 13.477 -7.943 -22.370 1.00 87.31 86 ASN A N 1
ATOM 655 C CA . ASN A 1 86 ? 12.306 -8.547 -23.023 1.00 87.31 86 ASN A CA 1
ATOM 656 C C . ASN A 1 86 ? 11.287 -9.155 -22.025 1.00 87.31 86 ASN A C 1
ATOM 658 O O . ASN A 1 86 ? 10.649 -10.176 -22.290 1.00 87.31 86 ASN A O 1
ATOM 662 N N . LEU A 1 87 ? 11.124 -8.522 -20.856 1.00 89.50 87 LEU A N 1
ATOM 663 C CA . LEU A 1 87 ? 10.244 -8.971 -19.764 1.00 89.50 87 LEU A CA 1
ATOM 664 C C . LEU A 1 87 ? 9.024 -8.058 -19.565 1.00 89.50 87 LEU A C 1
ATOM 666 O O . LEU A 1 87 ? 8.367 -8.103 -18.524 1.00 89.50 87 LEU A O 1
ATOM 670 N N . LEU A 1 88 ? 8.689 -7.232 -20.559 1.00 88.75 88 LEU A N 1
ATOM 671 C CA . LEU A 1 88 ? 7.607 -6.247 -20.455 1.00 88.75 88 LEU A CA 1
ATOM 672 C C . LEU A 1 88 ? 6.241 -6.884 -20.133 1.00 88.75 88 LEU A C 1
ATOM 674 O O . LEU A 1 88 ? 5.440 -6.318 -19.394 1.00 88.75 88 LEU A O 1
ATOM 678 N N . TYR A 1 89 ? 5.977 -8.090 -20.644 1.00 88.44 89 TYR A N 1
ATOM 679 C CA . TYR A 1 89 ? 4.737 -8.816 -20.352 1.00 88.44 89 TYR A CA 1
ATOM 680 C C . TYR A 1 89 ? 4.628 -9.211 -18.869 1.00 88.44 89 TYR A C 1
ATOM 682 O O . TYR A 1 89 ? 3.556 -9.074 -18.278 1.00 88.44 89 TYR A O 1
ATOM 690 N N . LEU A 1 90 ? 5.737 -9.634 -18.243 1.00 89.81 90 LEU A N 1
ATOM 691 C CA . LEU A 1 90 ? 5.779 -9.935 -16.808 1.00 89.81 90 LEU A CA 1
ATOM 692 C C . LEU A 1 90 ? 5.570 -8.669 -15.986 1.00 89.81 90 LEU A C 1
ATOM 694 O O . LEU A 1 90 ? 4.846 -8.702 -14.996 1.00 89.81 90 LEU A O 1
ATOM 698 N N . PHE A 1 91 ? 6.146 -7.549 -16.422 1.00 89.19 91 PHE A N 1
ATOM 699 C CA . PHE A 1 91 ? 5.970 -6.258 -15.763 1.00 89.19 91 PHE A CA 1
ATOM 700 C C . PHE A 1 91 ? 4.502 -5.797 -15.745 1.00 89.19 91 PHE A C 1
ATOM 702 O O . PHE A 1 91 ? 3.993 -5.318 -14.732 1.00 89.19 91 PHE A O 1
ATOM 709 N N . LYS A 1 92 ? 3.769 -6.011 -16.841 1.00 92.56 92 LYS A N 1
ATOM 710 C CA . LYS A 1 92 ? 2.326 -5.730 -16.871 1.00 92.56 92 LYS A CA 1
ATOM 711 C C . LYS A 1 92 ? 1.541 -6.686 -15.977 1.00 92.56 92 LYS A C 1
ATOM 713 O O . LYS A 1 92 ? 0.619 -6.252 -15.290 1.00 92.56 92 LYS A O 1
ATOM 718 N N . TYR A 1 93 ? 1.923 -7.963 -15.938 1.00 93.69 93 TYR A N 1
ATOM 719 C CA . TYR A 1 93 ? 1.286 -8.950 -15.064 1.00 93.69 93 TYR A CA 1
ATOM 720 C C . TYR A 1 93 ? 1.460 -8.603 -13.578 1.00 93.69 93 TYR A C 1
ATOM 722 O O . TYR A 1 93 ? 0.489 -8.651 -12.818 1.00 93.69 93 TYR A O 1
ATOM 730 N N . THR A 1 94 ? 2.659 -8.178 -13.162 1.00 93.25 94 THR A N 1
ATOM 731 C CA . THR A 1 94 ? 2.886 -7.703 -11.788 1.00 93.25 94 THR A CA 1
ATOM 732 C C . THR A 1 94 ? 2.070 -6.448 -11.487 1.00 93.25 94 THR A C 1
ATOM 734 O O . THR A 1 94 ? 1.509 -6.346 -10.397 1.00 93.25 94 THR A O 1
ATOM 737 N N . GLY A 1 95 ? 1.906 -5.550 -12.464 1.00 94.94 95 GLY A N 1
ATOM 738 C CA . GLY A 1 95 ? 1.010 -4.396 -12.370 1.00 94.94 95 GLY A CA 1
ATOM 739 C C . GLY A 1 95 ? -0.454 -4.760 -12.108 1.00 94.94 95 GLY A C 1
ATOM 740 O O . GLY A 1 95 ? -1.074 -4.225 -11.189 1.00 94.94 95 GLY A O 1
ATOM 741 N N . VAL A 1 96 ? -1.003 -5.708 -12.873 1.00 96.75 96 VAL A N 1
ATOM 742 C CA . VAL A 1 96 ? -2.385 -6.192 -12.684 1.00 96.75 96 VAL A CA 1
ATOM 743 C C . VAL A 1 96 ? -2.559 -6.837 -11.308 1.00 96.75 96 VAL A C 1
ATOM 745 O O . VAL A 1 96 ? -3.568 -6.607 -10.635 1.00 96.75 96 VAL A O 1
ATOM 748 N N . MET A 1 97 ? -1.577 -7.627 -10.875 1.00 97.19 97 MET A N 1
ATOM 749 C CA . MET A 1 97 ? -1.595 -8.278 -9.568 1.00 97.19 97 MET A CA 1
ATOM 750 C C . MET A 1 97 ? -1.554 -7.252 -8.423 1.00 97.19 97 MET A C 1
ATOM 752 O O . MET A 1 97 ? -2.385 -7.332 -7.519 1.00 97.19 97 MET A O 1
ATOM 756 N N . GLU A 1 98 ? -0.653 -6.263 -8.481 1.00 97.12 98 GLU A N 1
ATOM 757 C CA . GLU A 1 98 ? -0.596 -5.143 -7.527 1.00 97.12 98 GLU A CA 1
ATOM 758 C C . GLU A 1 98 ? -1.929 -4.404 -7.446 1.00 97.12 98 GLU A C 1
ATOM 760 O O . GLU A 1 98 ? -2.444 -4.173 -6.349 1.00 97.12 98 GLU A O 1
ATOM 765 N N . ALA A 1 99 ? -2.515 -4.080 -8.602 1.00 97.56 99 ALA A N 1
ATOM 766 C CA . ALA A 1 99 ? -3.775 -3.360 -8.656 1.00 97.56 99 ALA A CA 1
ATOM 767 C C . ALA A 1 99 ? -4.918 -4.161 -8.024 1.00 97.56 99 ALA A C 1
ATOM 769 O O . ALA A 1 99 ? -5.673 -3.646 -7.195 1.00 97.56 99 ALA A O 1
ATOM 770 N N . SER A 1 100 ? -5.003 -5.447 -8.357 1.00 98.25 100 SER A N 1
ATOM 771 C CA . SER A 1 100 ? -6.019 -6.352 -7.817 1.00 98.25 100 SER A CA 1
ATOM 772 C C . SER A 1 100 ? -5.886 -6.505 -6.301 1.00 98.25 100 SER A C 1
ATOM 774 O O . SER A 1 100 ? -6.877 -6.401 -5.580 1.00 98.25 100 SER A O 1
ATOM 776 N N . ILE A 1 101 ? -4.663 -6.685 -5.794 1.00 98.38 101 ILE A N 1
ATOM 777 C CA . ILE A 1 101 ? -4.396 -6.780 -4.353 1.00 98.38 101 ILE A CA 1
ATOM 778 C C . ILE A 1 101 ? -4.728 -5.462 -3.646 1.00 98.38 101 ILE A C 1
ATOM 780 O O . ILE A 1 101 ? -5.366 -5.484 -2.592 1.00 98.38 101 ILE A O 1
ATOM 784 N N . GLY A 1 102 ? -4.376 -4.319 -4.241 1.00 97.81 102 GLY A N 1
ATOM 785 C CA . GLY A 1 102 ? -4.749 -3.000 -3.730 1.00 97.81 102 GLY A CA 1
ATOM 786 C C . GLY A 1 102 ? -6.261 -2.864 -3.527 1.00 97.81 102 GLY A C 1
ATOM 787 O O . GLY A 1 102 ? -6.709 -2.466 -2.449 1.00 97.81 102 GLY A O 1
ATOM 788 N N . LEU A 1 103 ? -7.063 -3.301 -4.504 1.00 97.31 103 LEU A N 1
ATOM 789 C CA . LEU A 1 103 ? -8.526 -3.326 -4.385 1.00 97.31 103 LEU A CA 1
ATOM 790 C C . LEU A 1 103 ? -9.014 -4.263 -3.272 1.00 97.31 103 LEU A C 1
ATOM 792 O O . LEU A 1 103 ? -9.916 -3.891 -2.517 1.00 97.31 103 LEU A O 1
ATOM 796 N N . LEU A 1 104 ? -8.407 -5.447 -3.128 1.00 97.81 104 LEU A N 1
ATOM 797 C CA . LEU A 1 104 ? -8.757 -6.384 -2.055 1.00 97.81 104 LEU A CA 1
ATOM 798 C C . LEU A 1 104 ? -8.516 -5.785 -0.662 1.00 97.81 104 LEU A C 1
ATOM 800 O O . LEU A 1 104 ? -9.309 -6.043 0.245 1.00 97.81 104 LEU A O 1
ATOM 804 N N . VAL A 1 105 ? -7.460 -4.983 -0.487 1.00 97.25 105 VAL A N 1
ATOM 805 C CA . VAL A 1 105 ? -7.172 -4.268 0.770 1.00 97.25 105 VAL A CA 1
ATOM 806 C C . VAL A 1 105 ? -8.217 -3.177 1.032 1.00 97.25 105 VAL A C 1
ATOM 808 O O . VAL A 1 105 ? -8.728 -3.049 2.153 1.00 97.25 105 VAL A O 1
ATOM 811 N N . VAL A 1 106 ? -8.559 -2.393 0.005 1.00 96.25 106 VAL A N 1
ATOM 812 C CA . VAL A 1 106 ? -9.524 -1.289 0.122 1.00 96.25 106 VAL A CA 1
ATOM 813 C C . VAL A 1 106 ? -10.924 -1.811 0.444 1.00 96.25 106 VAL A C 1
ATOM 815 O O . VAL A 1 106 ? -11.633 -1.193 1.235 1.00 96.25 106 VAL A O 1
ATOM 818 N N . TYR A 1 107 ? -11.336 -2.960 -0.088 1.00 94.69 107 TYR A N 1
ATOM 819 C CA . TYR A 1 107 ? -12.678 -3.487 0.148 1.00 94.69 107 TYR A CA 1
ATOM 820 C C . TYR A 1 107 ? -12.797 -4.249 1.481 1.00 94.69 107 TYR A C 1
ATOM 822 O O . TYR A 1 107 ? -12.061 -5.195 1.758 1.00 94.69 107 TYR A O 1
ATOM 830 N N . ARG A 1 108 ? -13.762 -3.860 2.330 1.00 92.00 108 ARG A N 1
ATOM 831 C CA . ARG A 1 108 ? -13.852 -4.339 3.728 1.00 92.00 108 ARG A CA 1
ATOM 832 C C . ARG A 1 108 ? -13.965 -5.860 3.863 1.00 92.00 108 ARG A C 1
ATOM 834 O O . ARG A 1 108 ? -13.421 -6.438 4.795 1.00 92.00 108 ARG A O 1
ATOM 841 N N . HIS A 1 109 ? -14.681 -6.511 2.944 1.00 93.75 109 HIS A N 1
ATOM 842 C CA . HIS A 1 109 ? -14.959 -7.947 3.032 1.00 93.75 109 HIS A CA 1
ATOM 843 C C . HIS A 1 109 ? -13.751 -8.800 2.647 1.00 93.75 109 HIS A C 1
ATOM 845 O O . HIS A 1 109 ? -13.638 -9.941 3.082 1.00 93.75 109 HIS A O 1
ATOM 851 N N . THR A 1 110 ? -12.837 -8.235 1.864 1.00 96.12 110 THR A N 1
ATOM 852 C CA . THR A 1 110 ? -11.618 -8.903 1.406 1.00 96.12 110 THR A CA 1
ATOM 853 C C . THR A 1 110 ? -10.377 -8.408 2.133 1.00 96.12 110 THR A C 1
ATOM 855 O O . THR A 1 110 ? -9.311 -8.972 1.920 1.00 96.12 110 THR A O 1
ATOM 858 N N . TYR A 1 111 ? -10.508 -7.419 3.024 1.00 94.38 111 TYR A N 1
ATOM 859 C CA . TYR A 1 111 ? -9.405 -6.751 3.715 1.00 94.38 111 TYR A CA 1
ATOM 860 C C . TYR A 1 111 ? -8.350 -7.721 4.263 1.00 94.38 111 TYR A C 1
ATOM 862 O O . TYR A 1 111 ? -7.175 -7.572 3.950 1.00 94.38 111 TYR A O 1
ATOM 870 N N . LYS A 1 112 ? -8.754 -8.749 5.025 1.00 94.88 112 LYS A N 1
ATOM 871 C CA . LYS A 1 112 ? -7.812 -9.702 5.642 1.00 94.88 112 LYS A CA 1
ATOM 872 C C . LYS A 1 112 ? -6.977 -10.456 4.599 1.00 94.88 112 LYS A C 1
ATOM 874 O O . LYS A 1 112 ? -5.767 -10.582 4.758 1.00 94.88 112 LYS A O 1
ATOM 879 N N . LEU A 1 113 ? -7.617 -10.919 3.522 1.00 96.81 113 LEU A N 1
ATOM 880 C CA . LEU A 1 113 ? -6.934 -11.583 2.405 1.00 96.81 113 LEU A CA 1
ATOM 881 C C . LEU A 1 113 ? -6.068 -10.596 1.620 1.00 96.81 113 LEU A C 1
ATOM 883 O O . LEU A 1 113 ? -4.924 -10.902 1.300 1.00 96.81 113 LEU A O 1
ATOM 887 N N . GLY A 1 114 ? -6.593 -9.398 1.358 1.00 97.44 114 GLY A N 1
ATOM 888 C CA . GLY A 1 114 ? -5.875 -8.331 0.675 1.00 97.44 114 GLY A CA 1
ATOM 889 C C . GLY A 1 114 ? -4.590 -7.961 1.404 1.00 97.44 114 GLY A C 1
ATOM 890 O O . GLY A 1 114 ? -3.539 -7.902 0.779 1.00 97.44 114 GLY A O 1
ATOM 891 N N . VAL A 1 115 ? -4.645 -7.775 2.725 1.00 96.94 115 VAL A N 1
ATOM 892 C CA . VAL A 1 115 ? -3.464 -7.450 3.533 1.00 96.94 115 VAL A CA 1
ATOM 893 C C . VAL A 1 115 ? -2.452 -8.588 3.533 1.00 96.94 115 VAL A C 1
ATOM 895 O O . VAL A 1 115 ? -1.262 -8.325 3.375 1.00 96.94 115 VAL A O 1
ATOM 898 N N . LEU A 1 116 ? -2.901 -9.841 3.654 1.00 96.81 116 LEU A N 1
ATOM 899 C CA . LEU A 1 116 ? -2.010 -10.999 3.578 1.00 96.81 116 LEU A CA 1
ATOM 900 C C . LEU A 1 116 ? -1.249 -11.025 2.244 1.00 96.81 116 LEU A C 1
ATOM 902 O O . LEU A 1 116 ? -0.022 -11.131 2.237 1.00 96.81 116 LEU A O 1
ATOM 906 N N . PHE A 1 117 ? -1.960 -10.877 1.123 1.00 98.06 117 PHE A N 1
ATOM 907 C CA . PHE A 1 117 ? -1.336 -10.841 -0.199 1.00 98.06 117 PHE A CA 1
ATOM 908 C C . PHE A 1 117 ? -0.453 -9.611 -0.397 1.00 98.06 117 PHE A C 1
ATOM 910 O O . PHE A 1 117 ? 0.616 -9.731 -0.984 1.00 98.06 117 PHE A O 1
ATOM 917 N N . ALA A 1 118 ? -0.853 -8.452 0.122 1.00 97.62 118 ALA A N 1
ATOM 918 C CA . ALA A 1 118 ? -0.076 -7.224 0.026 1.00 97.62 118 ALA A CA 1
ATOM 919 C C . ALA A 1 118 ? 1.245 -7.318 0.801 1.00 97.62 118 ALA A C 1
ATOM 921 O O . ALA A 1 118 ? 2.289 -6.956 0.269 1.00 97.62 118 ALA A O 1
ATOM 922 N N . ILE A 1 119 ? 1.232 -7.861 2.023 1.00 96.94 119 ILE A N 1
ATOM 923 C CA . ILE A 1 119 ? 2.456 -8.083 2.806 1.00 96.94 119 ILE A CA 1
ATOM 924 C C . ILE A 1 119 ? 3.353 -9.112 2.113 1.00 96.94 119 ILE A C 1
ATOM 926 O O . ILE A 1 119 ? 4.556 -8.881 2.003 1.00 96.94 119 ILE A O 1
ATOM 930 N N . ALA A 1 120 ? 2.790 -10.216 1.610 1.00 96.88 120 ALA A N 1
ATOM 931 C CA . ALA A 1 120 ? 3.556 -11.220 0.871 1.00 96.88 120 ALA A CA 1
ATOM 932 C C . ALA A 1 120 ? 4.196 -10.630 -0.396 1.00 96.88 120 ALA A C 1
ATOM 934 O O . ALA A 1 120 ? 5.371 -10.870 -0.667 1.00 96.88 120 ALA A O 1
ATOM 935 N N . LEU A 1 121 ? 3.444 -9.810 -1.133 1.00 95.50 121 LEU A N 1
ATOM 936 C CA . LEU A 1 121 ? 3.918 -9.113 -2.320 1.00 95.50 121 LEU A CA 1
ATOM 937 C C . LEU A 1 121 ? 5.046 -8.129 -1.996 1.00 95.50 121 LEU A C 1
ATOM 939 O O . LEU A 1 121 ? 6.116 -8.213 -2.596 1.00 95.50 121 LEU A O 1
ATOM 943 N N . CYS A 1 122 ? 4.832 -7.219 -1.041 1.00 94.81 122 CYS A N 1
ATOM 944 C CA . CYS A 1 122 ? 5.840 -6.237 -0.643 1.00 94.81 122 CYS A CA 1
ATOM 945 C C . CYS A 1 122 ? 7.088 -6.921 -0.073 1.00 94.81 122 CYS A C 1
ATOM 947 O O . CYS A 1 122 ? 8.203 -6.539 -0.417 1.00 94.81 122 CYS A O 1
ATOM 949 N N . GLY A 1 123 ? 6.918 -7.956 0.753 1.00 94.50 123 GLY A N 1
ATOM 950 C CA . GLY A 1 123 ? 8.022 -8.740 1.301 1.00 94.50 123 GLY A CA 1
ATOM 951 C C . GLY A 1 123 ? 8.822 -9.457 0.213 1.00 94.50 123 GLY A C 1
ATOM 952 O O . GLY A 1 123 ? 10.050 -9.393 0.222 1.00 94.50 123 GLY A O 1
ATOM 953 N N . GLY A 1 124 ? 8.145 -10.073 -0.760 1.00 91.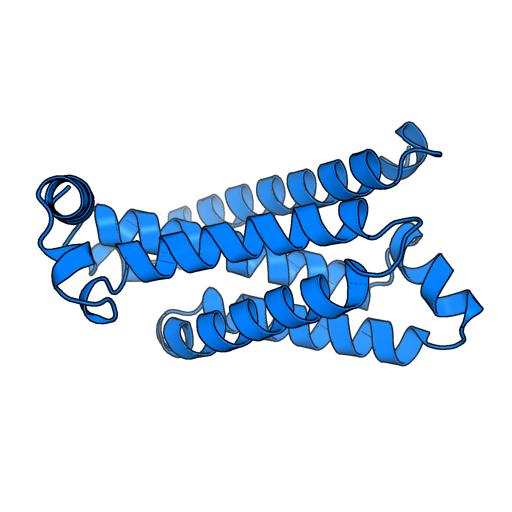38 124 GLY A N 1
ATOM 954 C CA . GLY A 1 124 ? 8.785 -10.702 -1.918 1.00 91.38 124 GLY A CA 1
ATOM 955 C C . GLY A 1 124 ? 9.539 -9.700 -2.794 1.00 91.38 124 GLY A C 1
ATOM 956 O O . GLY A 1 124 ? 10.675 -9.966 -3.188 1.00 91.38 124 GLY A O 1
ATOM 957 N N . ALA A 1 125 ? 8.956 -8.523 -3.040 1.00 88.81 125 ALA A N 1
ATOM 958 C CA . ALA A 1 125 ? 9.617 -7.440 -3.765 1.00 88.81 125 ALA A CA 1
ATOM 959 C C . ALA A 1 125 ? 10.882 -6.966 -3.031 1.00 88.81 125 ALA A C 1
ATOM 961 O O . ALA A 1 125 ? 11.953 -6.911 -3.632 1.00 88.81 125 ALA A O 1
ATOM 962 N N . ILE A 1 126 ? 10.800 -6.707 -1.721 1.00 90.31 126 ILE A N 1
ATOM 963 C CA . ILE A 1 126 ? 11.963 -6.319 -0.908 1.00 90.31 126 ILE A CA 1
ATOM 964 C C . ILE A 1 126 ? 13.035 -7.412 -0.953 1.00 90.31 126 ILE A C 1
ATOM 966 O O . ILE A 1 126 ? 14.188 -7.112 -1.242 1.00 90.31 126 ILE A O 1
ATOM 970 N N . ALA A 1 127 ? 12.671 -8.675 -0.723 1.00 90.25 127 ALA A N 1
ATOM 971 C CA . ALA A 1 127 ? 13.623 -9.787 -0.727 1.00 90.25 127 ALA A CA 1
ATOM 972 C C . ALA A 1 127 ? 14.323 -9.970 -2.084 1.00 90.25 127 ALA A C 1
ATOM 974 O O . ALA A 1 127 ? 15.494 -10.338 -2.121 1.00 90.25 127 ALA A O 1
ATOM 975 N N . THR A 1 128 ? 13.624 -9.685 -3.186 1.00 85.31 128 THR A N 1
ATOM 976 C CA . THR A 1 128 ? 14.171 -9.799 -4.546 1.00 85.31 128 THR A CA 1
ATOM 977 C C . THR A 1 128 ? 15.067 -8.614 -4.905 1.00 85.31 128 THR A C 1
ATOM 979 O O . THR A 1 128 ? 16.104 -8.804 -5.533 1.00 85.31 128 THR A O 1
ATOM 982 N N . HIS A 1 129 ? 14.693 -7.395 -4.504 1.00 80.19 129 HIS A N 1
ATOM 983 C CA . HIS A 1 129 ? 15.391 -6.173 -4.913 1.00 80.19 129 HIS A CA 1
ATOM 984 C C . HIS A 1 129 ? 16.500 -5.729 -3.951 1.00 80.19 129 HIS A C 1
ATOM 986 O O . HIS A 1 129 ? 17.444 -5.074 -4.383 1.00 80.19 129 HIS A O 1
ATOM 992 N N . LEU A 1 130 ? 16.442 -6.078 -2.664 1.00 81.38 130 LEU A N 1
ATOM 993 C CA . LEU A 1 130 ? 17.451 -5.656 -1.682 1.00 81.38 130 LEU A CA 1
ATOM 994 C C . LEU A 1 130 ? 18.873 -6.199 -1.964 1.00 81.38 130 LEU A C 1
ATOM 996 O O . LEU A 1 130 ? 19.823 -5.444 -1.766 1.00 81.38 130 LEU A O 1
ATOM 1000 N N . PRO A 1 131 ? 19.068 -7.448 -2.444 1.00 79.38 131 PRO A N 1
ATOM 1001 C CA . PRO A 1 131 ? 20.402 -7.981 -2.746 1.00 79.38 131 PRO A CA 1
ATOM 1002 C C . PRO A 1 131 ? 21.088 -7.346 -3.968 1.00 79.38 131 PRO A C 1
ATOM 1004 O O . PRO A 1 131 ? 22.293 -7.513 -4.147 1.00 79.38 131 PRO A O 1
ATOM 1007 N N . THR A 1 132 ? 20.349 -6.632 -4.821 1.00 71.62 132 THR A N 1
ATOM 1008 C CA . THR A 1 132 ? 20.900 -5.947 -6.000 1.00 71.62 132 THR A CA 1
ATOM 1009 C C . THR A 1 132 ? 21.627 -4.665 -5.578 1.00 71.62 132 THR A C 1
ATOM 1011 O O . THR A 1 132 ? 21.006 -3.686 -5.171 1.00 71.62 132 THR A O 1
ATOM 1014 N N . THR A 1 133 ? 22.960 -4.675 -5.662 1.00 57.09 133 THR A N 1
ATOM 1015 C CA . THR A 1 133 ? 23.864 -3.674 -5.062 1.00 57.09 133 THR A CA 1
ATOM 1016 C C . THR A 1 133 ? 23.824 -2.276 -5.686 1.00 57.09 133 THR A C 1
ATOM 1018 O O . THR A 1 133 ? 24.315 -1.345 -5.055 1.00 57.09 133 THR A O 1
ATOM 1021 N N . ALA A 1 134 ? 23.254 -2.107 -6.883 1.00 63.22 134 ALA A N 1
ATOM 1022 C CA . ALA A 1 134 ? 23.151 -0.799 -7.537 1.00 63.22 134 ALA A CA 1
ATOM 1023 C C . ALA A 1 134 ? 21.924 -0.001 -7.053 1.00 63.22 134 ALA A C 1
ATOM 1025 O O . ALA A 1 134 ? 22.077 1.133 -6.609 1.00 63.22 134 ALA A O 1
ATOM 1026 N N . ASP A 1 135 ? 20.740 -0.629 -7.015 1.00 67.81 135 ASP A N 1
ATOM 1027 C CA . ASP A 1 135 ? 19.467 0.102 -6.861 1.00 67.81 135 ASP A CA 1
ATOM 1028 C C . ASP A 1 135 ? 18.574 -0.443 -5.735 1.00 67.81 135 ASP A C 1
ATOM 1030 O O . ASP A 1 135 ? 17.466 0.048 -5.512 1.00 67.81 135 ASP A O 1
ATOM 1034 N N . GLY A 1 136 ? 19.024 -1.456 -4.986 1.00 71.38 136 GLY A N 1
ATOM 1035 C CA . GLY A 1 136 ? 18.168 -2.184 -4.044 1.00 71.38 136 GLY A CA 1
ATOM 1036 C C . GLY A 1 136 ? 17.491 -1.308 -2.987 1.00 71.38 136 GLY A C 1
ATOM 1037 O O . GLY A 1 136 ? 16.324 -1.525 -2.658 1.00 71.38 136 GLY A O 1
ATOM 1038 N N . PHE A 1 137 ? 18.165 -0.254 -2.517 1.00 74.06 137 PHE A N 1
ATOM 1039 C CA . PHE A 1 137 ? 17.576 0.723 -1.593 1.00 74.06 137 PHE A CA 1
ATOM 1040 C C . PHE A 1 137 ? 16.461 1.562 -2.227 1.00 74.06 137 PHE A C 1
ATOM 1042 O O . PHE A 1 137 ? 15.459 1.833 -1.561 1.00 74.06 137 PHE A O 1
ATOM 1049 N N . ALA A 1 138 ? 16.605 1.946 -3.500 1.00 75.12 138 ALA A N 1
ATOM 1050 C CA . ALA A 1 138 ? 15.612 2.749 -4.210 1.00 75.12 138 ALA A CA 1
ATOM 1051 C C . ALA A 1 138 ? 14.263 2.021 -4.310 1.00 75.12 138 ALA A C 1
ATOM 1053 O O . ALA A 1 138 ? 13.210 2.645 -4.204 1.00 75.12 138 ALA A O 1
ATOM 1054 N N . TRP A 1 139 ? 14.293 0.692 -4.425 1.00 73.12 139 TRP A N 1
ATOM 1055 C CA . TRP A 1 139 ? 13.098 -0.150 -4.530 1.00 73.12 139 TRP A CA 1
ATOM 1056 C C . TRP A 1 139 ? 12.585 -0.663 -3.175 1.00 73.12 139 TRP A C 1
ATOM 1058 O O . TRP A 1 139 ? 11.377 -0.866 -2.996 1.00 73.12 139 TRP A O 1
ATOM 1068 N N . ALA A 1 140 ? 13.481 -0.836 -2.198 1.00 82.44 140 ALA A N 1
ATOM 1069 C CA . ALA A 1 140 ? 13.125 -1.292 -0.857 1.00 82.44 140 ALA A CA 1
ATOM 1070 C C . ALA A 1 140 ? 12.381 -0.225 -0.043 1.00 82.44 140 ALA A C 1
ATOM 1072 O O . ALA A 1 140 ? 11.471 -0.579 0.704 1.00 82.44 140 ALA A O 1
ATOM 1073 N N . ILE A 1 141 ? 12.722 1.062 -0.188 1.00 85.00 141 ILE A N 1
ATOM 1074 C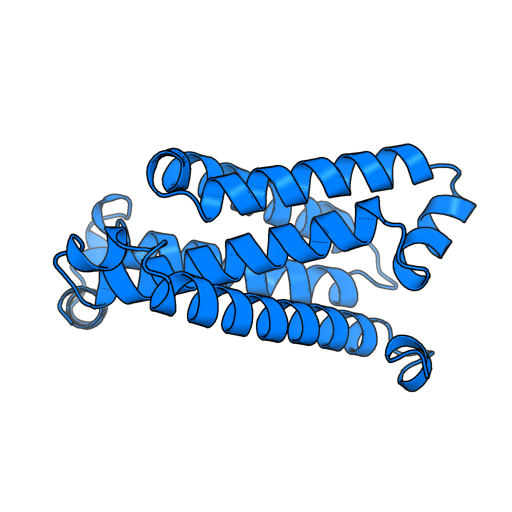 CA . ILE A 1 141 ? 12.088 2.141 0.590 1.00 85.00 141 ILE A CA 1
ATOM 1075 C C . ILE A 1 141 ? 10.578 2.247 0.295 1.00 85.00 141 ILE A C 1
ATOM 1077 O O . ILE A 1 141 ? 9.805 2.152 1.251 1.00 85.00 141 ILE A O 1
ATOM 1081 N N . PRO A 1 142 ? 10.118 2.362 -0.971 1.00 87.25 142 PRO A N 1
ATOM 1082 C CA . PRO A 1 142 ? 8.688 2.409 -1.285 1.00 87.25 142 PRO A CA 1
ATOM 1083 C C . PRO A 1 142 ? 7.915 1.173 -0.811 1.00 87.25 142 PRO A C 1
ATOM 1085 O O . PRO A 1 142 ? 6.860 1.274 -0.187 1.00 87.25 142 PRO A O 1
ATOM 1088 N N . SER A 1 143 ? 8.453 -0.018 -1.084 1.00 90.56 143 SER A N 1
ATOM 1089 C CA . SER A 1 143 ? 7.812 -1.280 -0.698 1.00 90.56 143 SER A CA 1
ATOM 1090 C C . SER A 1 143 ? 7.774 -1.440 0.824 1.00 90.56 143 SER A C 1
ATOM 1092 O O . SER A 1 143 ? 6.772 -1.880 1.387 1.00 90.56 143 SER A O 1
ATOM 1094 N N . GLY A 1 144 ? 8.848 -1.033 1.504 1.00 92.31 144 GLY A N 1
ATOM 1095 C CA . GLY A 1 144 ? 8.981 -1.058 2.956 1.00 92.31 144 GLY A CA 1
ATOM 1096 C C . GLY A 1 144 ? 8.020 -0.100 3.650 1.00 92.31 144 GLY A C 1
ATOM 1097 O O . GLY A 1 144 ? 7.412 -0.482 4.649 1.00 92.31 144 GLY A O 1
ATOM 1098 N N . SER A 1 145 ? 7.815 1.105 3.111 1.00 93.88 145 SER A N 1
ATOM 1099 C CA . SER A 1 145 ? 6.864 2.067 3.675 1.00 93.88 145 SER A CA 1
ATOM 1100 C C . SER A 1 145 ? 5.418 1.587 3.534 1.00 93.88 145 SER A C 1
ATOM 1102 O O . SER A 1 145 ? 4.655 1.660 4.498 1.00 93.88 145 SER A O 1
ATOM 1104 N N . VAL A 1 146 ? 5.043 1.015 2.382 1.00 95.69 146 VAL A N 1
ATOM 1105 C CA . VAL A 1 146 ? 3.718 0.393 2.197 1.00 95.69 146 VAL A CA 1
ATOM 1106 C C . VAL A 1 146 ? 3.546 -0.790 3.151 1.00 95.69 146 VAL A C 1
ATOM 1108 O O . VAL A 1 146 ? 2.524 -0.887 3.832 1.00 95.69 146 VAL A O 1
ATOM 1111 N N . MET A 1 147 ? 4.560 -1.651 3.272 1.00 96.00 147 MET A N 1
ATOM 1112 C CA . MET A 1 147 ? 4.530 -2.789 4.191 1.00 96.00 147 MET A CA 1
ATOM 1113 C C . MET A 1 147 ? 4.395 -2.348 5.655 1.00 96.00 147 MET A C 1
ATOM 1115 O O . MET A 1 147 ? 3.602 -2.930 6.394 1.00 96.00 147 MET A O 1
ATOM 1119 N N . ALA A 1 148 ? 5.104 -1.298 6.075 1.00 96.44 148 ALA A N 1
ATOM 1120 C CA . ALA A 1 148 ? 4.991 -0.742 7.422 1.00 96.44 148 ALA A CA 1
ATOM 1121 C C . ALA A 1 148 ? 3.571 -0.225 7.705 1.00 96.44 148 ALA A C 1
ATOM 1123 O O . ALA A 1 148 ? 3.009 -0.528 8.757 1.00 96.44 148 ALA A O 1
ATOM 1124 N N . MET A 1 149 ? 2.953 0.484 6.754 1.00 96.56 149 MET A N 1
ATOM 1125 C CA . MET A 1 149 ? 1.559 0.932 6.880 1.00 96.56 149 MET A CA 1
ATOM 1126 C C . MET A 1 149 ? 0.582 -0.240 7.003 1.00 96.56 149 MET A C 1
ATOM 1128 O O . MET A 1 149 ? -0.345 -0.178 7.810 1.00 96.56 149 MET A O 1
ATOM 1132 N N . LEU A 1 150 ? 0.791 -1.315 6.238 1.00 97.12 150 LEU A N 1
ATOM 1133 C CA . LEU A 1 150 ? -0.027 -2.525 6.333 1.00 97.12 150 LEU A CA 1
ATOM 1134 C C . LEU A 1 150 ? 0.124 -3.190 7.706 1.00 97.12 150 LEU A C 1
ATOM 1136 O O . LEU A 1 150 ? -0.884 -3.524 8.319 1.00 97.12 150 LEU A O 1
ATOM 1140 N N . TRP A 1 151 ? 1.338 -3.312 8.246 1.00 96.88 151 TRP A N 1
ATOM 1141 C CA . TRP A 1 151 ? 1.545 -3.862 9.593 1.00 96.88 151 TRP A CA 1
ATOM 1142 C C . TRP A 1 151 ? 0.919 -3.004 10.695 1.00 96.88 151 TRP A C 1
ATOM 1144 O O . TRP A 1 151 ? 0.250 -3.545 11.577 1.00 96.88 151 TRP A O 1
ATOM 1154 N N . ILE A 1 152 ? 1.076 -1.677 10.621 1.00 95.81 152 ILE A N 1
ATOM 1155 C CA . ILE A 1 152 ? 0.407 -0.736 11.534 1.00 95.81 152 ILE A CA 1
ATOM 1156 C C . ILE A 1 152 ? -1.113 -0.896 11.426 1.00 95.81 152 ILE A C 1
ATOM 1158 O O . ILE A 1 152 ? -1.806 -0.933 12.442 1.00 95.81 152 ILE A O 1
ATOM 1162 N N . SER A 1 153 ? -1.635 -1.049 10.207 1.00 96.25 153 SER A N 1
ATOM 1163 C CA . SER A 1 153 ? -3.052 -1.308 9.983 1.00 96.25 153 SER A CA 1
ATOM 1164 C C . SER A 1 153 ? -3.521 -2.580 10.681 1.00 96.25 153 SER A C 1
ATOM 1166 O O . SER A 1 153 ? -4.495 -2.512 11.424 1.00 96.25 153 SER A O 1
ATOM 1168 N N . VAL A 1 154 ? -2.831 -3.713 10.497 1.00 95.69 154 VAL A N 1
ATOM 1169 C CA . VAL A 1 154 ? -3.202 -4.986 11.143 1.00 95.69 154 VAL A CA 1
ATOM 1170 C C . VAL A 1 154 ? -3.180 -4.841 12.662 1.00 95.69 154 VAL A C 1
ATOM 1172 O O . VAL A 1 154 ? -4.139 -5.244 13.318 1.00 95.69 154 VAL A O 1
ATOM 1175 N N . PHE A 1 155 ? -2.129 -4.222 13.210 1.00 95.06 155 PHE A N 1
ATOM 1176 C CA . PHE A 1 155 ? -1.972 -4.006 14.650 1.00 95.06 155 PHE A CA 1
ATOM 1177 C C . PHE A 1 155 ? -3.120 -3.200 15.260 1.00 95.06 155 PHE A C 1
ATOM 1179 O O . PHE A 1 155 ? -3.626 -3.553 16.322 1.00 95.06 155 PHE A O 1
ATOM 1186 N N . LEU A 1 156 ? -3.561 -2.145 14.578 1.00 94.19 156 LEU A N 1
A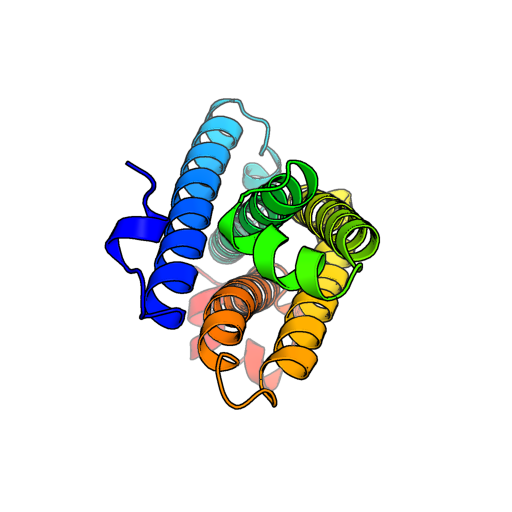TOM 1187 C CA . LEU A 1 156 ? -4.632 -1.279 15.064 1.00 94.19 156 LEU A CA 1
ATOM 1188 C C . LEU A 1 156 ? -6.039 -1.816 14.751 1.00 94.19 156 LEU A C 1
ATOM 1190 O O . LEU A 1 156 ? -6.966 -1.592 15.527 1.00 94.19 156 LEU A O 1
ATOM 1194 N N . TYR A 1 157 ? -6.220 -2.498 13.616 1.00 91.69 157 TYR A N 1
ATOM 1195 C CA . TYR A 1 157 ? -7.526 -2.965 13.140 1.00 91.69 157 TYR A CA 1
ATOM 1196 C C . TYR A 1 157 ? -7.939 -4.305 13.761 1.00 91.69 157 TYR A C 1
ATOM 1198 O O . TYR A 1 157 ? -9.118 -4.507 14.036 1.00 91.69 157 TYR A O 1
ATOM 1206 N N . THR A 1 158 ? -6.981 -5.216 13.973 1.00 89.31 158 THR A N 1
ATOM 1207 C CA . THR A 1 158 ? -7.224 -6.577 14.492 1.00 89.31 158 THR A CA 1
ATOM 1208 C C . THR A 1 158 ? -6.202 -6.928 15.588 1.00 89.31 158 THR A C 1
ATOM 1210 O O . THR A 1 158 ? -5.436 -7.880 15.430 1.00 89.31 158 THR A O 1
ATOM 1213 N N . PRO A 1 159 ? -6.110 -6.159 16.692 1.00 87.88 159 PRO A N 1
ATOM 1214 C CA . PRO A 1 159 ? -5.082 -6.368 17.717 1.00 87.88 159 PRO A CA 1
ATOM 1215 C C . PRO A 1 159 ? -5.089 -7.791 18.297 1.00 87.88 159 PRO A C 1
ATOM 1217 O O . PRO A 1 159 ? -4.036 -8.311 18.659 1.00 87.88 159 PRO A O 1
ATOM 1220 N N . GLU A 1 160 ? -6.239 -8.464 18.318 1.00 87.69 160 GLU A N 1
ATOM 1221 C CA . GLU A 1 160 ? -6.403 -9.837 18.797 1.00 87.69 160 GLU A CA 1
ATOM 1222 C C . GLU A 1 160 ? -5.595 -10.892 18.020 1.00 87.69 160 GLU A C 1
ATOM 1224 O O . GLU A 1 160 ? -5.426 -12.006 18.514 1.00 87.69 160 GLU A O 1
ATOM 1229 N N . THR A 1 161 ? -5.072 -10.572 16.828 1.00 87.69 161 THR A N 1
ATOM 1230 C CA . THR A 1 161 ? -4.179 -11.486 16.092 1.00 87.69 161 THR A CA 1
ATOM 1231 C C . THR A 1 161 ? -2.761 -11.521 16.655 1.00 87.69 161 THR A C 1
ATOM 1233 O O . THR A 1 161 ? -1.985 -12.401 16.283 1.00 87.69 161 THR A O 1
ATOM 1236 N N . PHE A 1 162 ? -2.393 -10.568 17.515 1.00 88.69 162 PHE A N 1
ATOM 1237 C CA . PHE A 1 162 ? -1.055 -10.486 18.090 1.00 88.69 162 PHE A CA 1
ATOM 1238 C C . PHE A 1 162 ? -0.957 -11.222 19.432 1.00 88.69 162 PHE A C 1
ATOM 1240 O O . PHE A 1 162 ? -1.952 -11.390 20.139 1.00 88.69 162 PHE A O 1
ATOM 1247 N N . PRO A 1 163 ? 0.254 -11.657 19.825 1.00 91.00 163 PRO A N 1
ATOM 1248 C CA . PRO A 1 163 ? 0.470 -12.259 21.132 1.00 91.00 163 PRO A CA 1
ATOM 1249 C C . PRO A 1 163 ? 0.037 -11.337 22.279 1.00 91.00 163 PRO A C 1
ATOM 1251 O O . PRO A 1 163 ? 0.356 -10.147 22.279 1.00 91.00 163 PRO A O 1
ATOM 1254 N N . LYS A 1 164 ? -0.589 -11.913 23.314 1.00 90.56 164 LYS A N 1
ATOM 1255 C CA . LYS A 1 164 ? -1.093 -11.171 24.485 1.00 90.56 164 LYS A CA 1
ATOM 1256 C C . LYS A 1 164 ? -0.053 -10.267 25.144 1.00 90.56 164 LYS A C 1
ATOM 1258 O O . LYS A 1 164 ? -0.376 -9.161 25.549 1.00 90.56 164 LYS A O 1
ATOM 1263 N N . TRP A 1 165 ? 1.205 -10.703 25.219 1.00 90.50 165 TRP A N 1
ATOM 1264 C CA . TRP A 1 165 ? 2.277 -9.907 25.827 1.00 90.50 165 TRP A CA 1
ATOM 1265 C C . TRP A 1 165 ? 2.520 -8.573 25.101 1.00 90.50 165 TRP A C 1
ATOM 1267 O O . TRP A 1 165 ? 2.961 -7.609 25.728 1.00 90.50 165 TRP A O 1
ATOM 1277 N N . LEU A 1 166 ? 2.223 -8.505 23.798 1.00 87.12 166 LEU A N 1
ATOM 1278 C CA . LEU A 1 166 ? 2.331 -7.283 23.008 1.00 87.12 166 LEU A CA 1
ATOM 1279 C C . LEU A 1 166 ? 1.101 -6.394 23.217 1.00 87.12 166 LEU A C 1
ATOM 1281 O O . LEU A 1 166 ? 1.252 -5.189 23.390 1.00 87.12 166 LEU A O 1
ATOM 1285 N N . THR A 1 167 ? -0.099 -6.979 23.242 1.00 86.31 167 THR A N 1
ATOM 1286 C CA . THR A 1 167 ? -1.372 -6.241 23.322 1.00 86.31 167 THR A CA 1
ATOM 1287 C C . THR A 1 167 ? -1.741 -5.798 24.741 1.00 86.31 167 THR A C 1
ATOM 1289 O O . THR A 1 167 ? -2.374 -4.762 24.916 1.00 86.31 167 THR A O 1
ATOM 1292 N N . GLU A 1 168 ? -1.348 -6.549 25.773 1.00 87.62 168 GLU A N 1
ATOM 1293 C CA . GLU A 1 168 ? -1.673 -6.271 27.184 1.00 87.62 168 GLU A CA 1
ATOM 1294 C C . GLU A 1 168 ? -0.648 -5.350 27.869 1.00 87.62 168 GLU A C 1
ATOM 1296 O O . GLU A 1 168 ? -0.857 -4.908 29.003 1.00 87.62 168 GLU A O 1
ATOM 1301 N N . ASN A 1 169 ? 0.454 -5.007 27.194 1.00 89.62 169 ASN A N 1
ATOM 1302 C CA . ASN A 1 169 ? 1.387 -4.009 27.703 1.00 89.62 169 ASN A CA 1
ATOM 1303 C C . ASN A 1 169 ? 0.681 -2.642 27.816 1.00 89.62 169 ASN A C 1
ATOM 1305 O O . ASN A 1 169 ? -0.028 -2.216 26.903 1.00 89.62 169 ASN A O 1
ATOM 1309 N N . LYS A 1 170 ? 0.916 -1.922 28.924 1.00 88.38 170 LYS A N 1
ATOM 1310 C CA . LYS A 1 170 ? 0.345 -0.592 29.211 1.00 88.38 170 LYS A CA 1
ATOM 1311 C C . LYS A 1 170 ? 0.443 0.377 28.030 1.00 88.38 170 LYS A C 1
ATOM 1313 O O . LYS A 1 170 ? -0.458 1.189 27.848 1.00 88.38 170 LYS A O 1
ATOM 1318 N N . TRP A 1 171 ? 1.532 0.325 27.261 1.00 86.69 171 TRP A N 1
AT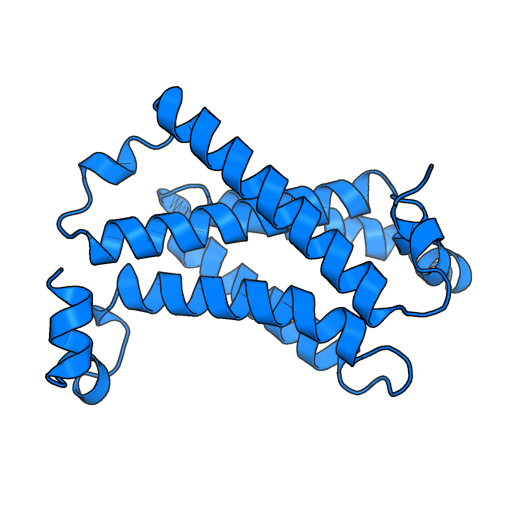OM 1319 C CA . TRP A 1 171 ? 1.718 1.193 26.097 1.00 86.69 171 TRP A CA 1
ATOM 1320 C C . TRP A 1 171 ? 0.793 0.827 24.931 1.00 86.69 171 TRP A C 1
ATOM 1322 O O . TRP A 1 171 ? 0.096 1.698 24.420 1.00 86.69 171 TRP A O 1
ATOM 1332 N N . ALA A 1 172 ? 0.729 -0.454 24.559 1.00 80.75 172 ALA A N 1
ATOM 1333 C CA . ALA A 1 172 ? -0.135 -0.924 23.479 1.00 80.75 172 ALA A CA 1
ATOM 1334 C C . ALA A 1 172 ? -1.611 -0.679 23.802 1.00 80.75 172 ALA A C 1
ATOM 1336 O O . ALA A 1 172 ? -2.333 -0.130 22.977 1.00 80.75 172 ALA A O 1
ATOM 1337 N N . LYS A 1 173 ? -2.015 -0.962 25.045 1.00 83.31 173 LYS A N 1
ATOM 1338 C CA . LYS A 1 173 ? -3.379 -0.719 25.515 1.00 83.31 173 LYS A CA 1
ATOM 1339 C C . LYS A 1 173 ? -3.790 0.756 25.407 1.00 83.31 173 LYS A C 1
ATOM 1341 O O . LYS A 1 173 ? -4.891 1.056 24.971 1.00 83.31 173 LYS A O 1
ATOM 1346 N N . ARG A 1 174 ? -2.885 1.697 25.714 1.00 87.06 174 ARG A N 1
ATOM 1347 C CA . ARG A 1 174 ? -3.142 3.139 25.512 1.00 87.06 174 ARG A CA 1
ATOM 1348 C C . ARG A 1 174 ? -3.369 3.514 24.047 1.00 87.06 174 ARG A C 1
ATOM 1350 O O . ARG A 1 174 ? -4.093 4.466 23.792 1.00 87.06 174 ARG A O 1
ATOM 1357 N N . ILE A 1 175 ? -2.727 2.815 23.112 1.00 83.38 175 ILE A N 1
ATOM 1358 C CA . ILE A 1 175 ? -2.871 3.071 21.674 1.00 83.38 175 ILE A CA 1
ATOM 1359 C C . ILE A 1 175 ? -4.166 2.455 21.143 1.00 83.38 175 ILE A C 1
ATOM 1361 O O . ILE A 1 175 ? -4.836 3.077 20.325 1.00 83.38 175 ILE A O 1
ATOM 1365 N N . THR A 1 176 ? -4.523 1.251 21.595 1.00 81.75 176 THR A N 1
ATOM 1366 C CA . THR A 1 176 ? -5.712 0.530 21.116 1.00 81.75 176 THR A CA 1
ATOM 1367 C C . THR A 1 176 ? -7.019 1.026 21.729 1.00 81.75 176 THR A C 1
ATOM 1369 O O . THR A 1 176 ? -8.060 0.910 21.084 1.00 81.75 176 THR A O 1
ATOM 1372 N N . ASP A 1 177 ? -6.969 1.575 22.947 1.00 81.06 177 ASP A N 1
ATOM 1373 C CA . ASP A 1 177 ? -8.146 2.062 23.684 1.00 81.06 177 ASP A CA 1
ATOM 1374 C C . ASP A 1 177 ? -8.507 3.527 23.347 1.00 81.06 177 ASP A C 1
ATOM 1376 O O . ASP A 1 177 ? -9.481 4.054 23.885 1.00 81.06 177 ASP A O 1
ATOM 1380 N N . PHE A 1 178 ? -7.729 4.188 22.478 1.00 73.44 178 PHE A N 1
ATOM 1381 C CA . PHE A 1 178 ? -8.014 5.534 21.964 1.00 73.44 178 PHE A CA 1
ATOM 1382 C C . PHE A 1 178 ? -9.138 5.522 20.915 1.00 73.44 178 PHE A C 1
ATOM 1384 O O . PHE A 1 178 ? -9.962 6.466 20.932 1.00 73.44 178 PHE A O 1
#

Secondary structure (DSSP, 8-state):
--TTGGGTT-HHHHHHHHHHHHHHHHHHHHHHHHHTTS-GGGGT-SSHHHHHHHHHHHHHHHHHHHHHHHHHHT-HHHHHHHHHTT-HHHHHHHHHHHHHHHHHHHSTTTHHHHHHHHHHHHHHHHHHHTT-TTTHHHHHHHHHHHHHHHHHHHHHH-GGGS-HHHHSSHHHHHHHT-

Foldseek 3Di:
DPPLVVDPPDLLVSLVVLLVVQLVVQLVVVVVCVVVCVPVVLVVQPAVLQNLLLSLLSSLLSSLQVQLVCQLVCPPVVVPVCVVVVNSVVSNVSSVQSNVLSVLCNDPVSNVVSLVSLLVSLVVQLVVQCVPVPCSNSRNVSSVVSNVSSVSSCCRNPVVVDDCVQCVPPVNVVSNRD